Protein AF-A0A7C5HIU3-F1 (afdb_monomer)

Nearest PDB structures (foldseek):
  1fcd-assembly2_B  TM=9.211E-01  e=5.427E-05  Allochromatium vinosum
  5n1t-assembly1_A  TM=9.312E-01  e=1.375E-04  Thioalkalivibrio paradoxus ARh 1
  3hyv-assembly1_A  TM=9.066E-01  e=1.916E-04  Aquifex aeolicus
  3sz0-assembly1_A  TM=8.801E-01  e=1.230E-03  Acidithiobacillus ferrooxidans ATCC 23270
  3t31-assembly1_A-2  TM=8.784E-01  e=1.958E-03  Acidithiobacillus ferrooxidans ATCC 23270

Mean predicted aligned error: 13.54 Å

pLDDT: mean 80.42, std 22.73, range [31.11, 98.06]

Secondary structure (DSSP, 8-state):
--TTSGGGSS-TTS--S---------------------SS-EEEEE--SHHHHHHHHHHHHH-TTSEEEEEESSSEEE-STTHHHHHTTSS-HHHHEEEHHHHHHHHT-EEEE---------

Structure (mmCIF, N/CA/C/O backbone):
data_AF-A0A7C5HIU3-F1
#
_entry.id   AF-A0A7C5HIU3-F1
#
loop_
_atom_site.group_PDB
_atom_site.id
_atom_site.type_symbol
_atom_site.label_atom_id
_atom_site.label_alt_id
_atom_site.label_comp_id
_atom_site.label_asym_id
_atom_site.label_entity_id
_atom_site.label_seq_id
_atom_site.pdbx_PDB_ins_code
_atom_site.Cartn_x
_atom_site.Cartn_y
_atom_site.Cartn_z
_atom_site.occupancy
_atom_site.B_iso_or_equiv
_atom_site.auth_seq_id
_atom_site.auth_comp_id
_atom_site.auth_asym_id
_atom_site.auth_atom_id
_atom_site.pdbx_PDB_model_num
ATOM 1 N N . MET A 1 1 ? 16.177 -42.192 -13.655 1.00 48.03 1 MET A N 1
ATOM 2 C CA . MET A 1 1 ? 15.313 -42.228 -12.453 1.00 48.03 1 MET A CA 1
ATOM 3 C C . MET A 1 1 ? 14.233 -41.180 -12.597 1.00 48.03 1 MET A C 1
ATOM 5 O O . MET A 1 1 ? 14.550 -40.027 -12.861 1.00 48.03 1 MET A O 1
ATOM 9 N N . ASN A 1 2 ? 12.971 -41.605 -12.543 1.00 43.28 2 ASN A N 1
ATOM 10 C CA . ASN A 1 2 ? 11.827 -40.796 -12.936 1.00 43.28 2 ASN A CA 1
ATOM 11 C C . ASN A 1 2 ? 10.940 -40.537 -11.709 1.00 43.28 2 ASN A C 1
ATOM 13 O O . ASN A 1 2 ? 10.560 -41.457 -10.995 1.00 43.28 2 ASN A O 1
ATOM 17 N N . ARG A 1 3 ? 10.568 -39.273 -11.514 1.00 57.25 3 ARG A N 1
ATOM 18 C CA . ARG A 1 3 ? 9.654 -38.693 -10.502 1.00 57.25 3 ARG A CA 1
ATOM 19 C C . ARG A 1 3 ? 8.287 -39.388 -10.321 1.00 57.25 3 ARG A C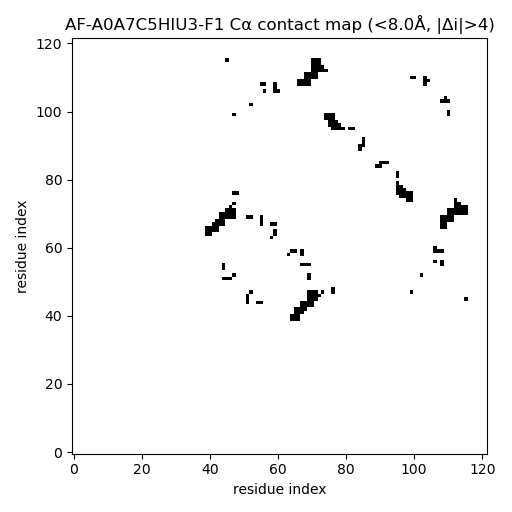 1
ATOM 21 O O . ARG A 1 3 ? 7.499 -38.986 -9.477 1.00 57.25 3 ARG A O 1
ATOM 28 N N . ARG A 1 4 ? 8.004 -40.429 -11.108 1.00 55.28 4 ARG A N 1
ATOM 29 C CA . ARG A 1 4 ? 6.762 -41.213 -11.107 1.00 55.28 4 ARG A CA 1
ATOM 30 C C . ARG A 1 4 ? 6.832 -42.476 -10.241 1.00 55.28 4 ARG A C 1
ATOM 32 O O . ARG A 1 4 ? 5.781 -42.991 -9.875 1.00 55.28 4 ARG A O 1
ATOM 39 N N . ASP A 1 5 ? 8.024 -42.942 -9.871 1.00 50.22 5 ASP A N 1
ATOM 40 C CA . ASP A 1 5 ? 8.168 -44.188 -9.100 1.00 50.22 5 ASP A CA 1
ATOM 41 C C . ASP A 1 5 ? 7.996 -43.987 -7.584 1.00 50.22 5 ASP A C 1
ATOM 43 O O . ASP A 1 5 ? 7.617 -44.915 -6.878 1.00 50.22 5 ASP A O 1
ATOM 47 N N . VAL A 1 6 ? 8.164 -42.755 -7.086 1.00 56.28 6 VAL A N 1
ATOM 48 C CA . VAL A 1 6 ? 8.018 -42.425 -5.654 1.00 56.28 6 VAL A CA 1
ATOM 49 C C . VAL A 1 6 ? 6.546 -42.414 -5.211 1.00 56.28 6 VAL A C 1
ATOM 51 O O . VAL A 1 6 ? 6.241 -42.737 -4.066 1.00 56.28 6 VAL A O 1
ATOM 54 N N . LEU A 1 7 ? 5.606 -42.126 -6.121 1.00 49.62 7 LEU A N 1
ATOM 55 C CA . LEU A 1 7 ? 4.177 -42.0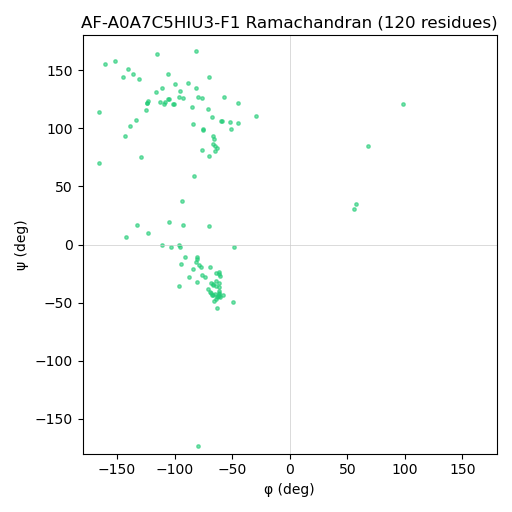50 -5.789 1.00 49.62 7 LEU A CA 1
ATOM 56 C C . LEU A 1 7 ? 3.503 -43.424 -5.633 1.00 49.62 7 LEU A C 1
ATOM 58 O O . LEU A 1 7 ? 2.444 -43.523 -5.019 1.00 49.62 7 LEU A O 1
ATOM 62 N N . LYS A 1 8 ? 4.101 -44.492 -6.178 1.00 41.34 8 LYS A N 1
ATOM 63 C CA . LYS A 1 8 ? 3.525 -45.845 -6.119 1.00 41.34 8 LYS A CA 1
ATOM 64 C C . LYS A 1 8 ? 3.746 -46.539 -4.769 1.00 41.34 8 LYS A C 1
ATOM 66 O O . LYS A 1 8 ? 3.043 -47.497 -4.474 1.00 41.34 8 LYS A O 1
ATOM 71 N N . GLY A 1 9 ? 4.688 -46.060 -3.951 1.00 49.50 9 GLY A N 1
ATOM 72 C CA . GLY A 1 9 ? 5.072 -46.706 -2.690 1.00 49.50 9 GLY A CA 1
ATOM 73 C C . GLY A 1 9 ? 4.313 -46.255 -1.436 1.00 49.50 9 GLY A C 1
ATOM 74 O O . GLY A 1 9 ? 4.462 -46.892 -0.401 1.00 49.50 9 GLY A O 1
ATOM 75 N N . ALA A 1 10 ? 3.514 -45.181 -1.487 1.00 51.28 10 ALA A N 1
ATOM 76 C CA . ALA A 1 10 ? 3.059 -44.489 -0.270 1.00 51.28 10 ALA A CA 1
ATOM 77 C C . ALA A 1 10 ? 1.557 -44.614 0.073 1.00 51.28 10 ALA A C 1
ATOM 79 O O . ALA A 1 10 ? 1.124 -44.064 1.080 1.00 51.28 10 ALA A O 1
ATOM 80 N N . VAL A 1 11 ? 0.739 -45.315 -0.722 1.00 51.72 11 VAL A N 1
ATOM 81 C CA . VAL A 1 11 ? -0.741 -45.226 -0.610 1.00 51.72 11 VAL A CA 1
ATOM 82 C C . VAL A 1 11 ? -1.393 -46.326 0.256 1.00 51.72 11 VAL A C 1
ATOM 84 O O . VAL A 1 11 ? -2.594 -46.295 0.496 1.00 51.72 11 VAL A O 1
ATOM 87 N N . LEU A 1 12 ? -0.648 -47.289 0.803 1.00 52.06 12 LEU A N 1
ATOM 88 C CA . LEU A 1 12 ? -1.259 -48.524 1.329 1.00 52.06 12 LEU A CA 1
ATOM 89 C C . LEU A 1 12 ? -1.650 -48.578 2.823 1.00 52.06 12 LEU A C 1
ATOM 91 O O . LEU A 1 12 ? -1.902 -49.675 3.307 1.00 52.06 12 LEU A O 1
ATOM 95 N N . LEU A 1 13 ? -1.767 -47.470 3.572 1.00 49.84 13 LEU A N 1
ATOM 96 C CA . LEU A 1 13 ? -1.959 -47.570 5.040 1.00 49.84 13 LEU A CA 1
ATOM 97 C C . LEU A 1 13 ? -3.055 -46.724 5.719 1.00 49.84 13 LEU A C 1
ATOM 99 O O . LEU A 1 13 ? -3.052 -46.637 6.943 1.00 49.84 13 LEU A O 1
ATOM 103 N N . SER A 1 14 ? -4.049 -46.167 5.016 1.00 45.16 14 SER A N 1
ATOM 104 C CA . SER A 1 14 ? -5.174 -45.507 5.728 1.00 45.16 14 SER A CA 1
ATOM 105 C C . SER A 1 14 ? -6.577 -45.669 5.137 1.00 45.16 14 S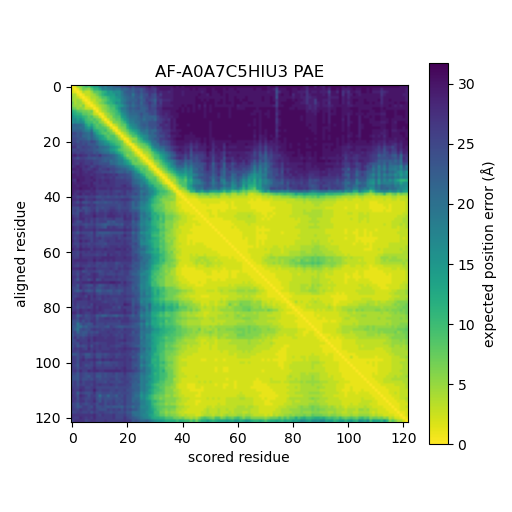ER A C 1
ATOM 107 O O . SER A 1 14 ? -7.535 -45.121 5.679 1.00 45.16 14 SER A O 1
ATOM 109 N N . ALA A 1 15 ? -6.762 -46.481 4.097 1.00 53.12 15 ALA A N 1
ATOM 110 C CA . ALA A 1 15 ? -8.084 -46.731 3.518 1.00 53.12 15 ALA A CA 1
ATOM 111 C C . ALA A 1 15 ? -8.865 -47.818 4.283 1.00 53.12 15 ALA A C 1
ATOM 113 O O . ALA A 1 15 ? -9.199 -48.849 3.710 1.00 53.12 15 ALA A O 1
ATOM 114 N N . SER A 1 16 ? -9.120 -47.634 5.582 1.00 48.75 16 SER A N 1
ATOM 115 C CA . SER A 1 16 ? -10.038 -48.478 6.369 1.00 48.75 16 SER A CA 1
ATOM 116 C C . SER A 1 16 ? -10.393 -47.816 7.702 1.00 48.75 16 SER A C 1
ATOM 118 O O . SER A 1 16 ? -9.956 -48.276 8.747 1.00 48.75 16 SER A O 1
ATOM 120 N N . MET A 1 17 ? -11.181 -46.738 7.687 1.00 43.66 17 MET A N 1
ATOM 121 C CA . MET A 1 17 ? -12.144 -46.462 8.761 1.00 43.66 17 MET A CA 1
ATOM 122 C C . MET A 1 17 ? -13.138 -45.379 8.326 1.00 43.66 17 MET A C 1
ATOM 124 O O . MET A 1 17 ? -12.784 -44.224 8.130 1.00 43.66 17 MET A O 1
ATOM 128 N N . ALA A 1 18 ? -14.391 -45.818 8.214 1.00 45.72 18 ALA A N 1
ATOM 129 C CA . ALA A 1 18 ? -15.619 -45.031 8.247 1.00 45.72 18 ALA A CA 1
ATOM 130 C C . ALA A 1 18 ? -15.895 -44.071 7.074 1.00 45.72 18 ALA A C 1
ATOM 132 O O . ALA A 1 18 ? -15.743 -42.856 7.152 1.00 45.72 18 ALA A O 1
ATOM 133 N N . TYR A 1 19 ? -16.488 -44.663 6.033 1.00 44.16 19 TYR A N 1
ATOM 134 C CA . TYR A 1 19 ? -17.679 -44.108 5.385 1.00 44.16 19 TYR A CA 1
ATOM 135 C C . TYR A 1 19 ? -18.677 -43.665 6.475 1.00 44.16 19 TYR A C 1
ATOM 137 O O . TYR A 1 19 ? -19.307 -44.496 7.126 1.00 44.16 19 TYR A O 1
ATOM 145 N N . GLY A 1 20 ? -18.769 -42.360 6.702 1.00 33.34 20 GLY A N 1
ATOM 146 C CA . GLY A 1 20 ? -19.731 -41.722 7.589 1.00 33.34 20 GLY A CA 1
ATOM 147 C C . GLY A 1 20 ? -20.217 -40.460 6.900 1.00 33.34 20 GLY A C 1
ATOM 148 O O . GLY A 1 20 ? -19.497 -39.471 6.816 1.00 33.34 20 GLY A O 1
ATOM 149 N N . SER A 1 21 ? -21.411 -40.547 6.331 1.00 40.94 21 SER A N 1
ATOM 150 C CA . SER A 1 21 ? -22.162 -39.437 5.767 1.00 40.94 21 SER A CA 1
ATOM 151 C C . SER A 1 21 ? -22.436 -38.388 6.842 1.00 40.94 21 SER A C 1
ATOM 153 O O . SER A 1 21 ? -23.297 -38.593 7.690 1.00 40.94 21 SER A O 1
ATOM 155 N N . ASP A 1 22 ? -21.731 -37.267 6.774 1.00 32.78 22 ASP A N 1
ATOM 156 C CA . ASP A 1 22 ? -22.176 -35.998 7.337 1.00 32.78 22 ASP A CA 1
ATOM 157 C C . ASP A 1 22 ? -21.721 -34.905 6.371 1.00 32.78 22 ASP A C 1
ATOM 159 O O . ASP A 1 22 ? -20.591 -34.411 6.427 1.00 32.78 22 ASP A O 1
ATOM 163 N N . GLU A 1 23 ? -22.608 -34.538 5.443 1.00 40.72 23 GLU A N 1
ATOM 164 C CA . GLU A 1 23 ? -22.511 -33.270 4.726 1.00 40.72 23 GLU A CA 1
ATOM 165 C C . GLU A 1 23 ? -22.659 -32.143 5.754 1.00 40.72 23 GLU A C 1
ATOM 167 O O . GLU A 1 23 ? -23.733 -31.578 5.974 1.00 40.72 23 GLU A O 1
ATOM 172 N N . LYS A 1 24 ? -21.556 -31.800 6.423 1.00 34.84 24 LYS A N 1
ATOM 173 C CA . LYS A 1 24 ? -21.454 -30.544 7.153 1.00 34.84 24 LYS A CA 1
ATOM 174 C C . LYS A 1 24 ? -21.487 -29.424 6.129 1.00 34.84 24 LYS A C 1
ATOM 176 O O . LYS A 1 24 ? -20.465 -29.024 5.578 1.00 34.84 24 LYS A O 1
ATOM 181 N N . LYS A 1 25 ? -22.705 -28.934 5.907 1.00 31.11 25 LYS A N 1
ATOM 182 C CA . LYS A 1 25 ? -23.043 -27.611 5.392 1.00 31.11 25 LYS A CA 1
ATOM 183 C C . LYS A 1 25 ? -21.947 -26.635 5.815 1.00 31.11 25 LYS A C 1
ATOM 185 O O . LYS A 1 25 ? -21.788 -26.360 7.007 1.00 31.11 25 LYS A O 1
ATOM 190 N N . LEU A 1 26 ? -21.169 -26.165 4.839 1.00 39.81 26 LEU A N 1
ATOM 191 C CA . LEU A 1 26 ? -20.176 -25.115 5.024 1.00 39.81 26 LEU A CA 1
ATOM 192 C C . LEU A 1 26 ? -20.954 -23.817 5.264 1.00 39.81 26 LEU A C 1
ATOM 194 O O . LEU A 1 26 ? -21.200 -23.012 4.370 1.00 39.81 26 LEU A O 1
ATOM 198 N N . GLU A 1 27 ? -21.478 -23.689 6.476 1.00 38.16 27 GLU A N 1
ATOM 199 C CA . GLU A 1 27 ? -22.143 -22.492 6.936 1.00 38.16 27 GLU A CA 1
ATOM 200 C C . GLU A 1 27 ? -21.061 -21.422 7.026 1.00 38.16 27 GLU A C 1
ATOM 202 O O . GLU A 1 27 ? -20.130 -21.510 7.832 1.00 38.16 27 GLU A O 1
ATOM 207 N N . ASN A 1 28 ? -21.156 -20.460 6.113 1.00 43.97 28 ASN A N 1
ATOM 208 C CA . ASN A 1 28 ? -20.289 -19.304 6.018 1.00 43.97 28 ASN A CA 1
ATOM 209 C C . ASN A 1 28 ? -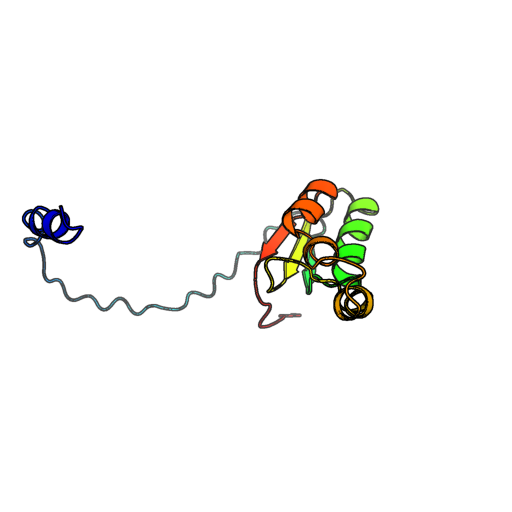20.515 -18.460 7.278 1.00 43.97 28 ASN A C 1
ATOM 211 O O . ASN A 1 28 ? -21.316 -17.526 7.296 1.00 43.97 28 ASN A O 1
ATOM 215 N N . LYS A 1 29 ? -19.877 -18.857 8.383 1.00 42.28 29 LYS A N 1
ATOM 216 C CA . LYS A 1 29 ? -19.831 -18.079 9.612 1.00 42.28 29 LYS A CA 1
ATOM 217 C C . LYS A 1 29 ? -19.035 -16.834 9.281 1.00 42.28 29 LYS A C 1
ATOM 219 O O . LYS A 1 29 ? -17.814 -16.828 9.404 1.00 42.28 29 LYS A O 1
ATOM 224 N N . GLN A 1 30 ? -19.738 -15.786 8.859 1.00 47.78 30 GLN A N 1
ATOM 225 C CA . GLN A 1 30 ? -19.247 -14.424 8.963 1.00 47.78 30 GLN A CA 1
ATOM 226 C C . GLN A 1 30 ? -18.805 -14.256 10.411 1.00 47.78 30 GLN A C 1
ATOM 228 O O . GLN A 1 30 ? -19.631 -14.131 11.320 1.00 47.78 30 GLN A O 1
ATOM 233 N N . ALA A 1 31 ? -17.499 -14.369 10.634 1.00 48.56 31 ALA A N 1
ATOM 234 C CA . ALA A 1 31 ? -16.893 -14.183 11.927 1.00 48.56 31 ALA A CA 1
ATOM 235 C C . ALA A 1 31 ? -17.068 -12.706 12.272 1.00 48.56 31 ALA A C 1
ATOM 237 O O . ALA A 1 31 ? -16.207 -11.879 11.995 1.00 48.56 31 ALA A O 1
ATOM 238 N N . HIS A 1 32 ? -18.214 -12.372 12.861 1.00 46.88 32 HIS A N 1
ATOM 239 C CA . HIS A 1 32 ? -18.407 -11.127 13.576 1.00 46.88 32 HIS A CA 1
ATOM 240 C C . HIS A 1 32 ? -17.471 -11.189 14.779 1.00 46.88 32 HIS A C 1
ATOM 242 O O . HIS A 1 32 ? -17.825 -11.653 15.865 1.00 46.88 32 HIS A O 1
ATOM 248 N N . THR A 1 33 ? -16.215 -10.804 14.559 1.00 58.84 33 THR A N 1
ATOM 249 C CA . THR A 1 33 ? -15.229 -10.649 15.616 1.00 58.84 33 THR A CA 1
ATOM 250 C C . THR A 1 33 ? -15.776 -9.627 16.596 1.00 58.84 33 THR A C 1
ATOM 252 O O . THR A 1 33 ? -15.845 -8.433 16.310 1.00 58.84 33 THR A O 1
ATOM 255 N N . LYS A 1 34 ? -16.216 -10.142 17.745 1.00 52.03 34 LYS A N 1
ATOM 256 C CA . LYS A 1 34 ? -16.768 -9.400 18.875 1.00 52.03 34 LYS A CA 1
ATOM 257 C C . LYS A 1 34 ? -15.890 -8.176 19.155 1.00 52.03 34 LYS A C 1
ATOM 259 O O . LYS A 1 34 ? -14.689 -8.327 19.386 1.00 52.03 34 LYS A O 1
ATOM 264 N N . LYS A 1 35 ? -16.485 -6.978 19.112 1.00 56.59 35 LYS A N 1
ATOM 265 C CA . LYS A 1 35 ? -15.822 -5.691 19.378 1.00 56.59 35 LYS A CA 1
ATOM 266 C C . LYS A 1 35 ? -15.105 -5.789 20.731 1.00 56.59 35 LYS A C 1
ATOM 268 O O . LYS A 1 35 ? -15.752 -5.846 21.775 1.00 56.59 35 LYS A O 1
ATOM 273 N N . LYS A 1 36 ? -13.773 -5.906 20.729 1.00 59.97 36 LYS A N 1
ATOM 274 C CA . LYS A 1 36 ? -12.994 -5.832 21.970 1.00 59.97 36 LYS A CA 1
ATOM 275 C C . LYS A 1 36 ? -13.051 -4.380 22.430 1.00 59.97 36 LYS A C 1
ATOM 277 O O . LYS A 1 36 ? -12.587 -3.498 21.714 1.00 59.97 36 LYS A O 1
ATOM 282 N N . ASN A 1 37 ? -13.647 -4.142 23.595 1.00 55.75 37 ASN A N 1
ATOM 283 C CA . ASN A 1 37 ? -13.722 -2.816 24.200 1.00 55.75 37 ASN A CA 1
ATOM 284 C C . ASN A 1 37 ? -12.359 -2.465 24.801 1.00 55.75 37 ASN A C 1
ATOM 286 O O . ASN A 1 37 ? -12.124 -2.646 25.993 1.00 55.75 37 ASN A O 1
ATOM 290 N N . THR A 1 38 ? -11.440 -2.012 23.959 1.00 65.25 38 THR A N 1
ATOM 291 C CA . THR A 1 38 ? -10.239 -1.312 24.402 1.00 65.25 38 THR A CA 1
ATOM 292 C C . THR A 1 38 ? -10.487 0.184 24.232 1.00 65.25 38 THR A C 1
ATOM 294 O O . THR A 1 38 ? -11.033 0.614 23.220 1.00 65.25 38 THR A O 1
ATOM 297 N N . ASN A 1 39 ? -10.068 1.001 25.202 1.00 81.81 39 ASN A N 1
ATOM 298 C CA . ASN A 1 39 ? -10.095 2.472 25.092 1.00 81.81 39 ASN A CA 1
ATOM 299 C C . ASN A 1 39 ? -9.061 3.010 24.075 1.00 81.81 39 ASN A C 1
ATOM 301 O O . ASN A 1 39 ? -8.710 4.186 24.100 1.00 81.81 39 ASN A O 1
ATOM 305 N N . ILE A 1 40 ? -8.525 2.144 23.212 1.00 87.56 40 ILE A N 1
ATOM 306 C CA . ILE A 1 40 ? -7.482 2.465 22.247 1.00 87.56 40 ILE A CA 1
ATOM 307 C C . ILE A 1 40 ? -8.160 2.768 20.907 1.00 87.56 40 ILE A C 1
ATOM 309 O O . ILE A 1 40 ? -8.923 1.927 20.425 1.00 87.56 40 ILE A O 1
ATOM 313 N N . PRO A 1 41 ? -7.889 3.925 20.277 1.00 92.44 41 PRO A N 1
ATOM 314 C CA . PRO A 1 41 ? -8.395 4.219 18.943 1.00 92.44 41 PRO A CA 1
ATOM 315 C C . PRO A 1 41 ? -7.952 3.147 17.940 1.00 92.44 41 PRO A C 1
ATOM 317 O O . PRO A 1 41 ? -6.759 2.862 17.820 1.00 92.44 41 PRO A O 1
ATOM 320 N N . ARG A 1 42 ? -8.912 2.564 17.216 1.00 93.62 42 ARG A N 1
ATOM 321 C CA . ARG A 1 42 ? -8.666 1.578 16.155 1.00 93.62 42 ARG A CA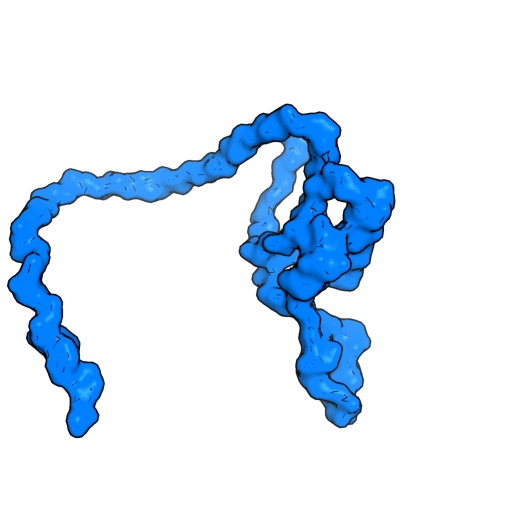 1
ATOM 322 C C . ARG A 1 42 ? -8.967 2.222 14.815 1.00 93.62 42 ARG A C 1
ATOM 324 O O . ARG A 1 42 ? -10.079 2.700 14.597 1.00 93.62 42 ARG A O 1
ATOM 331 N N . ILE A 1 43 ? -7.973 2.259 13.942 1.00 95.69 43 ILE A N 1
ATOM 332 C CA . ILE A 1 43 ? -8.027 2.961 12.666 1.00 95.69 43 ILE A CA 1
ATOM 333 C C . ILE A 1 43 ? -7.713 1.950 11.572 1.00 95.69 43 ILE A C 1
ATOM 335 O O . ILE A 1 43 ? -6.651 1.329 11.569 1.00 95.69 43 ILE A O 1
ATOM 339 N N . VAL A 1 44 ? -8.645 1.792 10.638 1.00 96.56 44 VAL A N 1
ATOM 340 C CA . VAL A 1 44 ? -8.458 0.959 9.449 1.00 96.56 44 VAL A CA 1
ATOM 341 C C . VAL A 1 44 ? -8.314 1.883 8.249 1.00 96.56 44 VAL A C 1
ATOM 343 O O . VAL A 1 44 ? -9.192 2.703 7.985 1.00 96.56 44 VAL A O 1
ATOM 346 N N . VAL A 1 45 ? -7.200 1.764 7.537 1.00 97.50 45 VAL A N 1
ATOM 347 C CA . VAL A 1 45 ? -6.936 2.467 6.282 1.00 97.50 45 VAL A CA 1
ATOM 348 C C . VAL A 1 45 ? -7.199 1.492 5.144 1.00 97.50 45 VAL A C 1
ATOM 350 O O . VAL A 1 45 ? -6.576 0.436 5.080 1.00 97.50 45 VAL A O 1
ATOM 353 N N . VAL A 1 46 ? -8.128 1.834 4.255 1.00 97.31 46 VAL A N 1
ATOM 354 C CA . VAL A 1 46 ? -8.487 0.999 3.103 1.00 97.31 46 VAL A CA 1
ATOM 355 C C . VAL A 1 46 ? -7.812 1.551 1.853 1.00 97.31 46 VAL A C 1
ATOM 357 O O . VAL A 1 46 ? -8.045 2.699 1.478 1.00 97.31 46 VAL A O 1
ATOM 360 N N . GLY A 1 47 ? -6.995 0.722 1.207 1.00 97.06 47 GLY A N 1
ATOM 361 C CA . GLY A 1 47 ? -6.245 1.049 -0.000 1.00 97.06 47 GLY A CA 1
ATOM 362 C C . GLY A 1 47 ? -4.793 1.437 0.286 1.00 97.06 4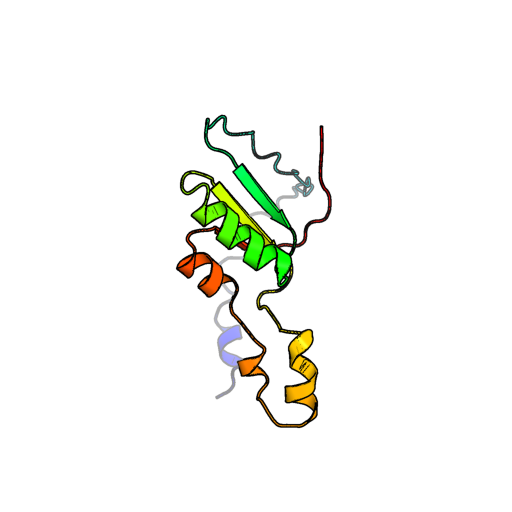7 GLY A C 1
ATOM 363 O O . GLY A 1 47 ? -4.512 2.423 0.959 1.00 97.06 47 GLY A O 1
ATOM 364 N N . GLY A 1 48 ? -3.853 0.697 -0.295 1.00 96.44 48 GLY A N 1
ATOM 365 C CA . GLY A 1 48 ? -2.402 0.869 -0.174 1.00 96.44 48 GLY A CA 1
ATOM 366 C C . GLY A 1 48 ? -1.789 1.736 -1.275 1.00 96.44 48 GLY A C 1
ATOM 367 O O . GLY A 1 48 ? -0.713 1.428 -1.778 1.00 96.44 48 GLY A O 1
ATOM 368 N N . GLY A 1 49 ? -2.479 2.787 -1.717 1.00 95.94 49 GLY A N 1
ATOM 369 C CA . GLY A 1 49 ? -1.911 3.769 -2.648 1.00 95.94 49 GLY A CA 1
ATOM 370 C C . GLY A 1 49 ? -1.008 4.790 -1.946 1.00 95.94 49 GLY A C 1
ATOM 371 O O . GLY A 1 49 ? -0.800 4.724 -0.736 1.00 95.94 49 GLY A O 1
ATOM 372 N N . TRP A 1 50 ? -0.555 5.804 -2.688 1.00 95.69 50 TRP A N 1
ATOM 373 C CA . TRP A 1 50 ? 0.192 6.948 -2.143 1.00 95.69 50 TRP A CA 1
ATOM 374 C C . TRP A 1 50 ? -0.493 7.571 -0.919 1.00 95.69 50 TRP A C 1
ATOM 376 O O . TRP A 1 50 ? 0.123 7.743 0.130 1.00 95.69 50 TRP A O 1
ATOM 386 N N . ALA A 1 51 ? -1.792 7.858 -1.043 1.00 96.56 51 ALA A N 1
ATOM 387 C CA . ALA A 1 51 ? -2.567 8.488 0.020 1.00 96.56 51 ALA A CA 1
ATOM 388 C C . ALA A 1 51 ? -2.741 7.574 1.242 1.00 96.56 51 ALA A C 1
ATOM 390 O O . ALA A 1 51 ? -2.581 8.029 2.370 1.00 96.56 51 ALA A O 1
ATOM 391 N N . GLY A 1 52 ? -3.038 6.289 1.034 1.00 96.88 52 GLY A N 1
ATOM 392 C CA . GLY A 1 52 ? -3.260 5.346 2.132 1.00 96.88 52 GLY A CA 1
ATOM 393 C C . GLY A 1 52 ? -1.989 5.041 2.919 1.00 96.88 52 GLY A C 1
ATOM 394 O O . GLY A 1 52 ? -2.010 5.061 4.148 1.00 96.88 52 GLY A O 1
ATOM 395 N N . LEU A 1 53 ? -0.860 4.855 2.229 1.00 96.94 53 LEU A N 1
ATOM 396 C CA . LEU A 1 53 ? 0.446 4.677 2.868 1.00 96.94 53 LEU A CA 1
ATOM 397 C C . LEU A 1 53 ? 0.866 5.917 3.663 1.00 96.94 53 LEU A C 1
ATOM 399 O O . LEU A 1 53 ? 1.291 5.798 4.815 1.00 96.94 53 LEU A O 1
ATOM 403 N N . ALA A 1 54 ? 0.707 7.106 3.075 1.00 97.19 54 ALA A N 1
ATOM 404 C CA . ALA A 1 54 ? 0.991 8.364 3.757 1.00 97.19 54 ALA A CA 1
ATOM 405 C C . ALA A 1 54 ? 0.101 8.543 4.995 1.00 97.19 54 ALA A C 1
ATOM 407 O O . ALA A 1 54 ? 0.602 8.886 6.063 1.00 97.19 54 ALA A O 1
ATOM 408 N N . LEU A 1 55 ? -1.197 8.248 4.881 1.00 97.75 55 LEU A N 1
ATOM 409 C CA . LEU A 1 55 ? -2.138 8.348 5.991 1.00 97.75 55 LEU A CA 1
ATOM 410 C C . LEU A 1 55 ? -1.799 7.366 7.116 1.00 97.75 55 LEU A C 1
ATOM 412 O O . LEU A 1 55 ? -1.755 7.775 8.272 1.00 97.75 55 LEU A O 1
ATOM 416 N N . ALA A 1 56 ? -1.526 6.097 6.800 1.00 97.56 56 ALA A N 1
ATOM 417 C CA . ALA A 1 56 ? -1.166 5.089 7.797 1.00 97.56 56 ALA A CA 1
ATOM 418 C C . ALA A 1 56 ? 0.077 5.510 8.600 1.00 97.56 56 ALA A C 1
ATOM 420 O O . ALA A 1 56 ? 0.078 5.437 9.832 1.00 97.56 56 ALA A O 1
ATOM 421 N N . LYS A 1 57 ? 1.097 6.034 7.908 1.00 97.25 57 LYS A N 1
ATOM 422 C CA . LYS A 1 57 ? 2.304 6.595 8.523 1.00 97.25 57 LYS A CA 1
ATOM 423 C C . LYS A 1 57 ? 1.995 7.815 9.396 1.00 97.25 57 LYS A C 1
ATOM 425 O O . LYS A 1 57 ? 2.355 7.823 10.570 1.00 97.25 57 LYS A O 1
ATOM 430 N N . GLU A 1 58 ? 1.330 8.832 8.849 1.00 97.56 58 GLU A N 1
ATOM 431 C CA . GLU A 1 58 ? 1.041 10.090 9.555 1.00 97.56 58 GLU A CA 1
ATOM 432 C C . GLU A 1 58 ? 0.169 9.870 10.791 1.00 97.56 58 GLU A C 1
ATOM 434 O O . GLU A 1 58 ? 0.439 10.423 11.857 1.00 97.56 58 GLU A O 1
ATOM 439 N N . VAL A 1 59 ? -0.857 9.025 10.682 1.00 96.75 59 VAL A N 1
ATOM 440 C CA . VAL A 1 59 ? -1.720 8.670 11.811 1.00 96.75 59 VAL A CA 1
ATOM 441 C C . VAL A 1 59 ? -0.903 8.004 12.907 1.00 96.75 59 VAL A C 1
ATOM 443 O O . VAL A 1 59 ? -1.039 8.378 14.072 1.00 96.75 59 VAL A O 1
ATOM 446 N N . LYS A 1 60 ? -0.025 7.057 12.557 1.00 95.75 60 LYS A N 1
ATOM 447 C CA . LYS A 1 60 ? 0.788 6.368 13.559 1.00 95.75 60 LYS A CA 1
ATOM 448 C C . LYS A 1 60 ? 1.819 7.290 14.212 1.00 95.75 60 LYS A C 1
ATOM 450 O O . LYS A 1 60 ? 2.076 7.154 15.404 1.00 95.75 60 LYS A O 1
ATOM 455 N N . GLN A 1 61 ? 2.359 8.260 13.476 1.00 95.88 61 GLN A N 1
ATOM 456 C CA . GLN A 1 61 ? 3.260 9.280 14.021 1.00 95.88 61 GLN A CA 1
ATOM 457 C C . GLN A 1 61 ? 2.545 10.256 14.965 1.00 95.88 61 GLN A C 1
ATOM 459 O O . GLN A 1 61 ? 3.085 10.605 16.012 1.00 95.88 61 GLN A O 1
ATOM 464 N N . ARG A 1 62 ? 1.325 10.686 14.623 1.00 96.12 62 ARG A N 1
ATOM 465 C CA . ARG A 1 62 ? 0.548 11.659 15.414 1.00 96.12 62 ARG A CA 1
ATOM 466 C C . ARG A 1 62 ? -0.157 11.034 16.610 1.00 96.12 62 ARG A C 1
ATOM 468 O O . ARG A 1 62 ? -0.318 11.689 17.635 1.00 96.12 62 ARG A O 1
ATOM 475 N N . VAL A 1 63 ? -0.574 9.776 16.490 1.00 94.94 63 VAL A N 1
ATOM 476 C CA . VAL A 1 63 ? -1.287 9.029 17.532 1.00 94.94 63 VAL A CA 1
ATOM 477 C C . VAL A 1 63 ? -0.589 7.678 17.756 1.00 94.94 63 VAL A C 1
ATOM 479 O O . VAL A 1 63 ? -1.102 6.634 17.348 1.00 94.94 63 VAL A O 1
ATOM 482 N N . PRO A 1 64 ? 0.580 7.651 18.431 1.00 93.88 64 PRO A N 1
ATOM 483 C CA . PRO A 1 64 ? 1.395 6.434 18.551 1.00 93.88 64 PRO A CA 1
ATOM 484 C C . PRO A 1 64 ? 0.693 5.267 19.248 1.00 93.88 64 PRO A C 1
ATOM 486 O O . PRO A 1 64 ? 0.993 4.104 18.981 1.00 93.88 64 PRO A O 1
ATOM 489 N N . HIS A 1 65 ? -0.265 5.564 20.126 1.00 92.88 65 HIS A N 1
ATOM 490 C CA . HIS A 1 65 ? -1.027 4.562 20.865 1.00 92.88 65 HIS A CA 1
ATOM 491 C C . HIS A 1 65 ? -2.169 3.939 20.048 1.00 92.88 65 HIS A C 1
ATOM 493 O O . HIS A 1 65 ? -2.706 2.926 20.480 1.00 92.88 65 HIS A O 1
ATOM 499 N N . ALA A 1 66 ? -2.536 4.492 18.886 1.00 94.19 66 ALA A N 1
ATOM 500 C CA . ALA A 1 66 ? -3.600 3.937 18.054 1.00 94.19 66 ALA A CA 1
ATOM 501 C C . ALA A 1 66 ? -3.190 2.607 17.396 1.00 94.19 66 ALA A C 1
ATOM 503 O O . ALA A 1 66 ? -2.045 2.415 16.965 1.00 94.19 66 ALA A O 1
ATOM 504 N N . GLU A 1 67 ? -4.156 1.698 17.279 1.00 95.31 67 GLU A N 1
ATOM 505 C CA . GLU A 1 67 ? -4.046 0.473 16.489 1.00 95.31 67 GLU A CA 1
ATOM 506 C C . GLU A 1 67 ? -4.388 0.816 15.036 1.00 95.31 67 GLU A C 1
ATOM 508 O O . GLU A 1 67 ? -5.553 1.029 14.703 1.00 95.31 67 GLU A O 1
ATOM 513 N N . VAL A 1 68 ? -3.369 0.912 14.180 1.00 97.31 68 VAL A N 1
ATOM 514 C CA . VAL A 1 68 ? -3.526 1.261 12.761 1.00 97.31 68 VAL A CA 1
ATOM 515 C C . VAL A 1 68 ? -3.347 0.004 11.918 1.00 97.31 68 VAL A C 1
ATOM 517 O O . VAL A 1 68 ? -2.325 -0.668 12.041 1.00 97.31 68 VAL A O 1
ATOM 520 N N . THR A 1 69 ? -4.326 -0.306 11.068 1.00 97.31 69 THR A N 1
ATOM 521 C CA . THR A 1 69 ? -4.266 -1.418 10.106 1.00 97.31 69 THR A CA 1
ATOM 522 C C . THR A 1 69 ? -4.502 -0.907 8.690 1.00 97.31 69 THR A C 1
ATOM 524 O O . THR A 1 69 ? -5.546 -0.323 8.415 1.00 97.31 69 THR A O 1
ATOM 527 N N . LEU A 1 70 ? -3.549 -1.134 7.792 1.00 98.06 70 LEU A N 1
ATOM 528 C CA . LEU A 1 70 ? -3.657 -0.881 6.360 1.00 98.06 70 LEU A CA 1
ATOM 529 C C . LEU A 1 70 ? -4.145 -2.149 5.653 1.00 98.06 70 LEU A C 1
ATOM 531 O O . LEU A 1 70 ? -3.523 -3.202 5.783 1.00 98.06 70 LEU A O 1
ATOM 535 N N . VAL A 1 71 ? -5.225 -2.037 4.885 1.00 97.94 71 VAL A N 1
ATOM 536 C CA . VAL A 1 71 ? -5.805 -3.129 4.097 1.00 97.94 71 VAL A CA 1
ATOM 537 C C . VAL A 1 71 ? -5.632 -2.825 2.614 1.00 97.94 71 VAL A C 1
ATOM 539 O O . VAL A 1 71 ? -6.096 -1.789 2.139 1.00 97.94 71 VAL A O 1
ATOM 542 N N . GLU A 1 72 ? -4.979 -3.718 1.876 1.00 97.88 72 GLU A N 1
ATOM 543 C CA . GLU A 1 72 ? -4.795 -3.597 0.425 1.00 97.88 72 GLU A CA 1
ATOM 544 C C . GLU A 1 72 ? -4.832 -4.976 -0.236 1.00 97.88 72 GLU A C 1
ATOM 546 O O . GLU A 1 72 ? -4.334 -5.954 0.317 1.00 97.88 72 GLU A O 1
ATOM 551 N N . ARG A 1 73 ? -5.409 -5.035 -1.442 1.00 97.31 73 ARG A N 1
ATOM 552 C CA . ARG A 1 73 ? -5.612 -6.274 -2.216 1.00 97.31 73 ARG A CA 1
ATOM 553 C C . ARG A 1 73 ? -4.381 -6.774 -2.976 1.00 97.31 73 ARG A C 1
ATOM 555 O O . ARG A 1 73 ? -4.442 -7.827 -3.591 1.00 97.31 73 ARG A O 1
ATOM 562 N N . ARG A 1 74 ? -3.328 -5.961 -3.058 1.00 95.44 74 ARG A N 1
ATOM 563 C CA . ARG A 1 74 ? -2.066 -6.286 -3.732 1.00 95.44 74 ARG A CA 1
ATOM 564 C C . ARG A 1 74 ? -1.000 -6.574 -2.690 1.00 95.44 74 ARG A C 1
ATOM 566 O O . ARG A 1 74 ? -0.966 -5.917 -1.653 1.00 95.44 74 ARG A O 1
ATOM 573 N N . GLU A 1 75 ? -0.098 -7.491 -3.016 1.00 94.44 75 GLU A N 1
ATOM 574 C CA . GLU A 1 75 ? 1.041 -7.860 -2.164 1.00 94.44 75 GLU A CA 1
ATOM 575 C C . GLU A 1 75 ? 2.161 -6.815 -2.188 1.00 94.44 75 GLU A C 1
ATOM 577 O O . GLU A 1 75 ? 2.919 -6.679 -1.227 1.00 94.44 75 GLU A O 1
ATOM 582 N N . GLN A 1 76 ? 2.255 -6.055 -3.281 1.00 96.06 76 GLN A N 1
ATOM 583 C CA . GLN A 1 76 ? 3.271 -5.030 -3.482 1.00 96.06 76 GLN A CA 1
ATOM 584 C C . GLN A 1 76 ? 2.662 -3.755 -4.054 1.00 96.06 76 GLN A C 1
ATOM 586 O O . GLN A 1 76 ? 1.697 -3.772 -4.828 1.00 96.06 76 GLN A O 1
ATOM 591 N N . PHE A 1 77 ? 3.246 -2.633 -3.659 1.00 96.81 77 PHE A N 1
ATOM 592 C CA . PHE A 1 77 ? 2.954 -1.335 -4.228 1.00 96.81 77 PHE A CA 1
ATOM 593 C C . PHE A 1 77 ? 3.738 -1.168 -5.526 1.00 96.81 77 PHE A C 1
ATOM 595 O O . PHE A 1 77 ? 4.934 -1.424 -5.549 1.00 96.81 77 PHE A O 1
ATOM 602 N N . ILE A 1 78 ? 3.075 -0.683 -6.575 1.00 95.56 78 ILE A N 1
ATOM 603 C CA . ILE A 1 78 ? 3.722 -0.284 -7.828 1.00 95.56 78 ILE A CA 1
ATOM 604 C C . ILE A 1 78 ? 3.356 1.172 -8.102 1.00 95.56 78 ILE A C 1
ATOM 606 O O . ILE A 1 78 ? 2.170 1.525 -8.165 1.00 95.56 78 ILE A O 1
ATOM 610 N N . SER A 1 79 ? 4.371 2.018 -8.259 1.00 93.88 79 SER A N 1
ATOM 611 C CA . SER A 1 79 ? 4.197 3.449 -8.492 1.00 93.88 79 SER A CA 1
ATOM 612 C C . SER A 1 79 ? 3.755 3.743 -9.928 1.00 93.88 79 SER A C 1
ATOM 614 O O . SER A 1 79 ? 4.564 3.835 -10.847 1.00 93.88 79 SER A O 1
ATOM 616 N N . CYS A 1 80 ? 2.453 3.961 -10.125 1.00 92.00 80 CYS A N 1
ATOM 617 C CA . CYS A 1 80 ? 1.921 4.397 -11.421 1.00 92.00 80 CYS A CA 1
ATOM 618 C C . CYS A 1 80 ? 2.461 5.769 -11.886 1.00 92.00 80 CYS A C 1
ATOM 620 O O . CYS A 1 80 ? 2.793 5.879 -13.065 1.00 92.00 80 CYS A O 1
ATOM 622 N N . PRO A 1 81 ? 2.595 6.808 -11.032 1.00 90.25 81 PRO A N 1
ATOM 623 C CA . PRO A 1 81 ? 3.106 8.110 -11.479 1.00 90.25 81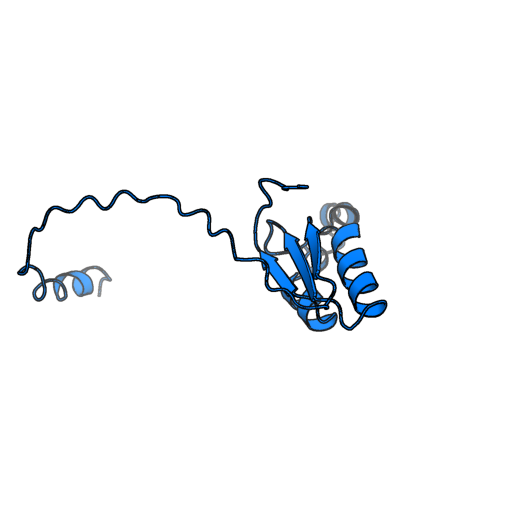 PRO A CA 1
ATOM 624 C C . PRO A 1 81 ? 4.532 8.063 -12.037 1.00 90.25 81 PRO A C 1
ATOM 626 O O . PRO A 1 81 ? 4.890 8.899 -12.857 1.00 90.25 81 PRO A O 1
ATOM 629 N N . MET A 1 82 ? 5.327 7.077 -11.612 1.00 92.19 82 MET A N 1
ATOM 630 C CA . MET A 1 82 ? 6.715 6.900 -12.047 1.00 92.19 82 MET A CA 1
ATOM 631 C C . MET A 1 82 ? 6.854 5.899 -13.205 1.00 92.19 82 MET A C 1
ATOM 633 O O . MET A 1 82 ? 7.946 5.699 -13.721 1.00 92.19 82 MET A O 1
ATOM 637 N N . SER A 1 83 ? 5.747 5.312 -13.675 1.00 93.38 83 SER A N 1
ATOM 638 C CA . SER A 1 83 ? 5.765 4.310 -14.753 1.00 93.38 83 SER A CA 1
ATOM 639 C C . SER A 1 83 ? 6.309 4.830 -16.086 1.00 93.38 83 SER A C 1
ATOM 641 O O . SER A 1 83 ? 6.829 4.042 -16.870 1.00 93.38 83 SER A O 1
ATOM 643 N N . ASN A 1 84 ? 6.258 6.145 -16.331 1.00 95.38 84 ASN A N 1
ATOM 644 C CA . ASN A 1 84 ? 6.842 6.740 -17.533 1.00 95.38 84 ASN A CA 1
ATOM 645 C C . ASN A 1 84 ? 8.357 6.527 -17.612 1.00 95.38 84 ASN A C 1
ATOM 647 O O . ASN A 1 84 ? 8.860 6.313 -18.705 1.00 95.38 84 ASN A O 1
ATOM 651 N N . GLU A 1 85 ? 9.070 6.559 -16.482 1.00 94.00 85 GLU A N 1
ATOM 652 C CA . GLU A 1 85 ? 10.523 6.339 -16.455 1.00 94.00 85 GLU A CA 1
ATOM 653 C C . GLU A 1 85 ? 10.873 4.900 -16.840 1.00 94.00 85 GLU A C 1
ATOM 655 O O . GLU A 1 85 ? 11.861 4.664 -17.529 1.00 94.00 85 GLU A O 1
ATOM 660 N N . TRP A 1 86 ? 10.023 3.947 -16.458 1.00 94.75 86 TRP A N 1
ATOM 661 C CA . TRP A 1 86 ? 10.164 2.553 -16.865 1.00 94.75 86 TRP A CA 1
ATOM 662 C C . TRP A 1 86 ? 9.843 2.354 -18.352 1.00 94.75 86 TRP A C 1
ATOM 664 O O . TRP A 1 86 ? 10.544 1.621 -19.035 1.00 94.75 86 TRP A O 1
ATOM 674 N N . LEU A 1 87 ? 8.839 3.057 -18.891 1.00 95.00 87 LEU A N 1
ATOM 675 C CA . LEU A 1 87 ? 8.481 2.978 -20.317 1.00 95.00 87 LEU A CA 1
ATOM 676 C C . LEU A 1 87 ? 9.576 3.486 -21.267 1.00 95.00 87 LEU A C 1
ATOM 678 O O . LEU A 1 87 ? 9.571 3.111 -22.438 1.00 95.00 87 LEU A O 1
ATOM 682 N N . VAL A 1 88 ? 10.459 4.368 -20.795 1.00 97.12 88 VAL A N 1
ATOM 683 C CA . VAL A 1 88 ? 11.582 4.911 -21.578 1.00 97.12 88 VAL A CA 1
ATOM 684 C C . VAL A 1 88 ? 12.934 4.309 -21.174 1.00 97.12 88 VAL A C 1
ATOM 686 O O . VAL A 1 88 ? 13.969 4.911 -21.451 1.00 97.12 88 VAL A O 1
ATOM 689 N N . ASP A 1 89 ? 12.922 3.147 -20.511 1.00 95.62 89 ASP A N 1
ATOM 690 C CA . ASP A 1 89 ? 14.110 2.393 -20.088 1.00 95.62 89 ASP A CA 1
ATOM 691 C C . ASP A 1 89 ? 15.095 3.201 -19.211 1.00 95.62 89 ASP A C 1
ATOM 693 O O . ASP A 1 89 ? 16.306 2.982 -19.243 1.00 95.62 89 ASP A O 1
ATOM 697 N N . LEU A 1 90 ? 14.592 4.160 -18.420 1.00 96.56 90 LEU A N 1
ATOM 698 C CA . LEU A 1 90 ? 15.414 4.940 -17.481 1.00 96.56 90 LEU A CA 1
ATOM 699 C C . LEU A 1 90 ? 15.554 4.267 -16.114 1.00 96.56 90 LEU A C 1
ATOM 701 O O . LEU A 1 90 ? 16.540 4.509 -15.416 1.00 96.56 90 LEU A O 1
ATOM 705 N N . VAL A 1 91 ? 14.568 3.461 -15.719 1.00 95.50 91 VAL A N 1
ATOM 706 C CA . VAL A 1 91 ? 14.537 2.746 -14.437 1.00 95.50 91 VAL A CA 1
ATOM 707 C C . VAL A 1 91 ? 13.966 1.345 -14.619 1.00 95.50 91 VAL A C 1
ATOM 709 O O . VAL A 1 91 ? 13.106 1.121 -15.470 1.00 95.50 91 VAL A O 1
ATOM 712 N N . ASP A 1 92 ? 14.397 0.420 -13.768 1.00 95.75 92 ASP A N 1
ATOM 713 C CA . ASP A 1 92 ? 13.875 -0.945 -13.747 1.00 95.75 92 ASP A CA 1
ATOM 714 C C . ASP A 1 92 ? 12.548 -1.048 -12.971 1.00 95.75 92 ASP A C 1
ATOM 716 O O . ASP A 1 92 ? 12.147 -0.147 -12.226 1.00 95.75 92 ASP A O 1
ATOM 720 N N . LEU A 1 93 ? 11.844 -2.173 -13.113 1.00 93.50 93 LEU A N 1
ATOM 721 C CA . LEU A 1 93 ? 10.549 -2.392 -12.456 1.00 93.50 93 LEU A CA 1
ATOM 722 C C . LEU A 1 93 ? 10.676 -2.425 -10.923 1.00 93.50 93 LEU A C 1
ATOM 724 O O . LEU A 1 93 ? 9.769 -2.004 -10.201 1.00 93.50 93 LEU A O 1
ATOM 728 N N . GLU A 1 94 ? 11.814 -2.893 -10.420 1.00 95.12 94 GLU A N 1
ATOM 729 C CA . GLU A 1 94 ? 12.166 -2.949 -9.005 1.00 95.12 94 GLU A CA 1
ATOM 730 C C . GLU A 1 94 ? 12.200 -1.552 -8.380 1.00 95.12 94 GLU A C 1
ATOM 732 O O . GLU A 1 94 ? 11.811 -1.395 -7.226 1.00 95.12 94 GLU A O 1
ATOM 737 N N . PHE A 1 95 ? 12.590 -0.523 -9.141 1.00 94.75 95 PHE A N 1
ATOM 738 C CA . PHE A 1 95 ? 12.573 0.863 -8.669 1.00 94.75 95 PHE A CA 1
ATOM 739 C C . PHE A 1 95 ? 11.148 1.349 -8.377 1.00 94.75 95 PHE A C 1
ATOM 741 O O . PHE A 1 95 ? 10.919 2.086 -7.420 1.00 94.75 95 PHE A O 1
ATOM 748 N N . LEU A 1 96 ? 10.173 0.902 -9.174 1.00 95.31 96 LEU A N 1
ATOM 749 C CA . LEU A 1 96 ? 8.763 1.261 -9.015 1.00 95.31 96 LEU A CA 1
ATOM 750 C C . LEU A 1 96 ? 8.045 0.442 -7.940 1.00 95.31 96 LEU A C 1
ATOM 752 O O . LEU A 1 96 ? 6.927 0.802 -7.552 1.00 95.31 96 LEU A O 1
ATOM 756 N N . THR A 1 97 ? 8.646 -0.669 -7.516 1.00 96.06 97 THR A N 1
ATOM 757 C CA . THR A 1 97 ? 7.993 -1.707 -6.725 1.00 96.06 97 THR A CA 1
ATOM 758 C C . THR A 1 97 ? 8.449 -1.651 -5.271 1.00 96.06 97 THR A C 1
ATOM 760 O O . THR A 1 97 ? 9.636 -1.711 -4.960 1.00 96.06 97 THR A O 1
ATOM 763 N N . HIS A 1 98 ? 7.497 -1.548 -4.346 1.00 96.31 98 HIS A N 1
ATOM 764 C CA . HIS A 1 98 ? 7.776 -1.425 -2.917 1.00 96.31 98 HIS A CA 1
ATOM 765 C C . HIS A 1 98 ? 6.948 -2.414 -2.088 1.00 96.31 98 HIS A C 1
ATOM 767 O O . HIS A 1 98 ? 5.777 -2.674 -2.368 1.00 96.31 98 HIS A O 1
ATOM 773 N N . SER A 1 99 ? 7.560 -2.952 -1.033 1.00 96.94 99 SER A N 1
ATOM 774 C CA . SER A 1 99 ? 6.932 -3.903 -0.112 1.00 96.94 99 SER A CA 1
ATOM 775 C C . SER A 1 99 ? 6.031 -3.193 0.900 1.00 96.94 99 SER A C 1
ATOM 777 O O . SER A 1 99 ? 6.466 -2.294 1.626 1.00 96.94 99 SER A O 1
ATOM 779 N N . TYR A 1 100 ? 4.776 -3.639 1.003 1.00 97.50 100 TYR A N 1
ATOM 780 C CA . TYR A 1 100 ? 3.864 -3.173 2.051 1.00 97.50 100 TYR A CA 1
ATOM 781 C C . TYR A 1 100 ? 4.304 -3.612 3.449 1.00 97.50 100 TYR A C 1
ATOM 783 O O . TYR A 1 100 ? 4.120 -2.866 4.410 1.00 97.50 100 TYR A O 1
ATOM 791 N N . LEU A 1 101 ? 4.911 -4.797 3.562 1.00 96.38 101 LEU A N 1
ATOM 792 C CA . LEU A 1 101 ? 5.425 -5.314 4.829 1.00 96.38 101 LEU A CA 1
ATOM 793 C C . LEU A 1 101 ? 6.563 -4.442 5.359 1.00 96.38 101 LEU A C 1
ATOM 795 O O . LEU A 1 101 ? 6.574 -4.110 6.542 1.00 96.38 101 LEU A O 1
ATOM 799 N N . ASP A 1 102 ? 7.472 -4.010 4.487 1.00 97.00 102 ASP A N 1
A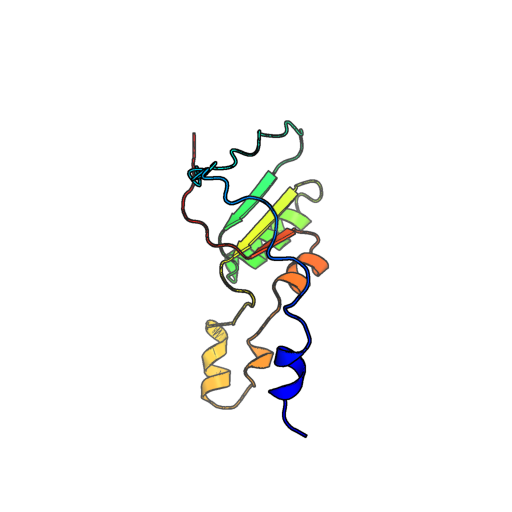TOM 800 C CA . ASP A 1 102 ? 8.590 -3.155 4.891 1.00 97.00 102 ASP A CA 1
ATOM 801 C C . ASP A 1 102 ? 8.079 -1.790 5.349 1.00 97.00 102 ASP A C 1
ATOM 803 O O . ASP A 1 102 ? 8.486 -1.288 6.395 1.00 97.00 102 ASP A O 1
ATOM 807 N N . ALA A 1 103 ? 7.121 -1.210 4.619 1.00 96.31 103 ALA A N 1
ATOM 808 C CA . ALA A 1 103 ? 6.491 0.048 5.005 1.00 96.31 103 ALA A CA 1
ATOM 809 C C . ALA A 1 103 ? 5.766 -0.054 6.362 1.00 96.31 103 ALA A C 1
ATOM 811 O O . ALA A 1 103 ? 5.856 0.868 7.175 1.00 96.31 103 ALA A O 1
ATOM 812 N N . ALA A 1 104 ? 5.084 -1.172 6.621 1.00 96.81 104 ALA A N 1
ATOM 813 C CA . ALA A 1 104 ? 4.396 -1.450 7.879 1.00 96.81 104 ALA A CA 1
ATOM 814 C C . ALA A 1 104 ? 5.376 -1.601 9.051 1.00 96.81 104 ALA A C 1
ATOM 816 O O . ALA A 1 104 ? 5.232 -0.922 10.071 1.00 96.81 104 ALA A O 1
ATOM 817 N N . ASN A 1 105 ? 6.426 -2.404 8.867 1.00 96.88 105 ASN A N 1
ATOM 818 C CA . ASN A 1 105 ? 7.476 -2.628 9.860 1.00 96.88 105 ASN A CA 1
ATOM 819 C C . ASN A 1 105 ? 8.231 -1.332 10.191 1.00 96.88 105 ASN A C 1
ATOM 821 O O . ASN A 1 105 ? 8.429 -1.010 11.361 1.00 96.88 105 ASN A O 1
ATOM 825 N N . ASN A 1 106 ? 8.582 -0.536 9.177 1.00 97.06 106 ASN A N 1
ATOM 826 C CA . ASN A 1 106 ? 9.325 0.717 9.345 1.00 97.06 106 ASN A CA 1
ATOM 827 C C . ASN A 1 106 ? 8.509 1.829 10.028 1.00 97.06 106 ASN A C 1
ATOM 829 O O . ASN A 1 106 ? 9.076 2.808 10.523 1.00 97.06 106 ASN A O 1
ATOM 833 N N . HIS A 1 107 ? 7.179 1.725 10.032 1.00 96.31 107 HIS A N 1
ATOM 834 C CA . HIS A 1 107 ? 6.280 2.760 10.551 1.00 96.31 107 HIS A CA 1
ATOM 835 C C . HIS A 1 107 ? 5.335 2.264 11.653 1.00 96.31 107 HIS A C 1
ATOM 837 O O . HIS A 1 107 ? 4.475 3.024 12.094 1.00 96.31 107 HIS A O 1
ATOM 843 N N . ASN A 1 108 ? 5.542 1.047 12.161 1.00 96.12 108 ASN A N 1
ATOM 844 C CA . ASN A 1 108 ? 4.838 0.457 13.303 1.00 96.12 108 ASN A CA 1
ATOM 845 C C . ASN A 1 108 ? 3.307 0.372 13.147 1.00 96.12 108 ASN A C 1
ATOM 847 O O . ASN A 1 108 ? 2.573 0.524 14.126 1.00 96.12 108 ASN A O 1
ATOM 851 N N . TYR A 1 109 ? 2.801 0.134 11.939 1.00 96.88 109 TYR A N 1
ATOM 852 C CA . TYR A 1 109 ? 1.385 -0.176 11.710 1.00 96.88 109 TYR A CA 1
ATOM 853 C C . TYR A 1 109 ? 1.229 -1.601 11.177 1.00 96.88 109 TYR A C 1
ATOM 855 O O . TYR A 1 109 ? 2.193 -2.210 10.731 1.00 96.88 109 TYR A O 1
ATOM 863 N N . GLN A 1 110 ? 0.013 -2.140 11.224 1.00 97.00 110 GLN A N 1
ATOM 864 C CA . GLN A 1 110 ? -0.279 -3.479 10.716 1.00 97.00 110 GLN A CA 1
ATOM 865 C C . GLN A 1 110 ? -0.638 -3.419 9.236 1.00 97.00 110 GLN A C 1
ATOM 867 O O . GLN A 1 110 ? -1.398 -2.548 8.822 1.00 97.00 110 GLN A O 1
ATOM 872 N N . TYR A 1 111 ? -0.147 -4.368 8.447 1.00 97.44 111 TYR A N 1
ATOM 873 C CA . TYR A 1 111 ? -0.575 -4.564 7.066 1.00 97.44 111 TYR A CA 1
ATOM 874 C C . TYR A 1 111 ? -1.368 -5.866 6.945 1.00 97.44 111 TYR A C 1
ATOM 876 O O . TYR A 1 111 ? -0.967 -6.902 7.475 1.00 97.44 111 TYR A O 1
ATOM 884 N N . MET A 1 112 ? -2.498 -5.801 6.247 1.00 96.62 112 MET A N 1
ATOM 885 C CA . MET A 1 112 ? -3.349 -6.938 5.936 1.00 96.62 112 MET A CA 1
ATOM 886 C C . MET A 1 112 ? -3.559 -7.011 4.426 1.00 96.62 112 MET A C 1
ATOM 888 O O . MET A 1 112 ? -4.184 -6.134 3.829 1.00 96.62 112 MET A O 1
ATOM 892 N N . HIS A 1 113 ? -3.061 -8.089 3.823 1.00 97.56 113 HIS A N 1
ATOM 893 C CA . HIS A 1 113 ? -3.342 -8.405 2.430 1.00 97.56 113 HIS A CA 1
ATOM 894 C C . HIS A 1 113 ? -4.773 -8.946 2.315 1.00 97.56 113 HIS A C 1
ATOM 896 O O . HIS A 1 113 ? -5.038 -10.101 2.651 1.00 97.56 113 HIS A O 1
ATOM 902 N N . ALA A 1 114 ? -5.707 -8.084 1.921 1.00 96.19 114 ALA A N 1
ATOM 903 C CA . ALA A 1 114 ? -7.113 -8.428 1.760 1.00 96.19 114 ALA A CA 1
ATOM 904 C C . ALA A 1 114 ? -7.834 -7.412 0.870 1.00 96.19 114 ALA A C 1
ATOM 906 O O . ALA A 1 114 ? -7.452 -6.245 0.770 1.00 96.19 114 ALA A O 1
ATOM 907 N N . GLU A 1 115 ? -8.923 -7.857 0.255 1.00 96.94 115 GLU A N 1
ATOM 908 C CA . GLU A 1 115 ? -9.849 -6.986 -0.457 1.00 96.94 115 GLU A CA 1
ATOM 909 C C . GLU A 1 115 ? -11.009 -6.595 0.462 1.00 96.94 115 GLU A C 1
ATOM 911 O O . GLU A 1 115 ? -11.606 -7.436 1.138 1.00 96.94 115 GLU A O 1
ATOM 916 N N . VAL A 1 116 ? -11.327 -5.301 0.498 1.00 96.19 116 VAL A N 1
ATOM 917 C CA . VAL A 1 116 ? -12.488 -4.800 1.236 1.00 96.19 116 VAL A CA 1
ATOM 918 C C . VAL A 1 116 ? -13.714 -4.913 0.342 1.00 96.19 116 VAL A C 1
ATOM 920 O O . VAL A 1 116 ? -13.773 -4.283 -0.709 1.00 96.19 116 VAL A O 1
ATOM 923 N N . ILE A 1 117 ? -14.686 -5.712 0.779 1.00 97.12 117 ILE A N 1
ATOM 924 C CA . ILE A 1 117 ? -15.917 -5.991 0.027 1.00 97.12 117 ILE A CA 1
ATOM 925 C C . ILE A 1 117 ? -17.069 -5.084 0.464 1.00 97.12 117 ILE A C 1
ATOM 927 O O . ILE A 1 117 ? -17.880 -4.676 -0.3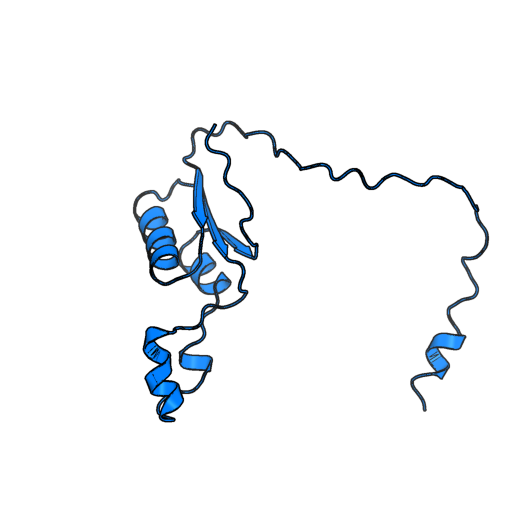61 1.00 97.12 117 ILE A O 1
ATOM 931 N N . ASP A 1 118 ? -17.142 -4.764 1.756 1.00 96.12 118 ASP A N 1
ATOM 932 C CA . ASP A 1 118 ? -18.229 -3.976 2.330 1.00 96.12 118 ASP A CA 1
ATOM 933 C C . ASP A 1 118 ? -17.755 -3.196 3.565 1.00 96.12 118 ASP A C 1
ATOM 935 O O . ASP A 1 118 ? -16.746 -3.546 4.187 1.00 96.12 118 ASP A O 1
ATOM 939 N N . ILE A 1 119 ? -18.474 -2.124 3.910 1.00 94.19 119 ILE A N 1
ATOM 940 C CA . ILE A 1 119 ? -18.219 -1.288 5.086 1.00 94.19 119 ILE A CA 1
ATOM 941 C C . ILE A 1 119 ? -19.536 -1.042 5.820 1.00 94.19 119 ILE A C 1
ATOM 943 O O . ILE A 1 119 ? -20.348 -0.210 5.405 1.00 94.19 119 ILE A O 1
ATOM 947 N N . ASP A 1 120 ? -19.691 -1.695 6.970 1.00 94.12 120 ASP A N 1
ATOM 948 C CA . ASP A 1 120 ? -20.783 -1.400 7.891 1.00 94.12 120 ASP A CA 1
ATOM 949 C C . ASP A 1 120 ? -20.495 -0.106 8.665 1.00 94.12 120 ASP A C 1
ATOM 951 O O . ASP A 1 120 ? -19.438 0.063 9.278 1.00 94.12 120 ASP A O 1
ATOM 955 N N . LYS A 1 121 ? -21.437 0.835 8.613 1.00 90.94 121 LYS A N 1
ATOM 956 C CA . LYS A 1 121 ? -21.336 2.145 9.271 1.00 90.94 121 LYS A CA 1
ATOM 957 C C . LYS A 1 121 ? -22.174 2.234 10.551 1.00 90.94 121 LYS A C 1
ATOM 959 O O . LYS A 1 121 ? -22.176 3.304 11.160 1.00 90.94 121 LYS A O 1
ATOM 964 N N . LYS A 1 122 ? -22.925 1.190 10.917 1.00 73.06 122 LYS A N 1
ATOM 965 C CA . LYS A 1 122 ? -23.968 1.238 11.953 1.00 73.06 122 LYS A CA 1
ATOM 966 C C . LYS A 1 122 ? -23.618 0.460 13.220 1.00 73.06 122 LYS A C 1
ATOM 968 O O . LYS A 1 122 ? -22.885 -0.546 13.152 1.00 73.06 122 LYS A O 1
#

Solvent-accessible surface area (backbone atoms only — not comparable to full-atom values): 7990 Å² total; per-residue (Å²): 138,64,92,69,64,69,69,75,76,71,75,89,84,72,95,80,78,76,96,70,95,69,89,72,72,83,70,82,71,76,77,75,74,73,82,76,91,58,101,54,56,75,44,79,39,79,42,63,47,75,68,34,50,50,46,56,41,52,49,33,72,75,40,68,80,42,49,43,36,40,33,20,74,56,83,56,38,68,46,70,92,58,43,63,43,43,77,67,72,74,45,59,72,69,78,41,45,44,56,49,64,57,55,18,66,78,46,78,39,45,69,43,83,40,75,86,86,79,81,87,90,126

Foldseek 3Di:
DDPPVVVVPPDPPDPDDDPDDDPPDPPPPPPPPPPDPDPAAEEEQEADAPVSLVCLLVCCVVRVRHAYEYEHQDQWAFAPVCVVCVVVVNDDRVVRIGGPVVSCVVRVYHYDNDDDDDDDPD

Radius of gyration: 23.42 Å; Cα contacts (8 Å, |Δi|>4): 121; chains: 1; bounding box: 39×60×47 Å

Sequence (122 aa):
MNRRDVLKGAVLLSASMAYGSDEKKLENKQAHTKKKNTNIPRIVVVGGGWAGLALAKEVKQRVPHAEVTLVERREQFISCPMSNEWLVDLVDLEFLTHSYLDAANNHNYQYMHAEVIDIDKK